Protein AF-A0AAJ2LYP4-F1 (afdb_monomer_lite)

pLDDT: mean 79.11, std 10.62, range [45.84, 90.62]

Sequence (133 aa):
MDIKEGLTYGGTRWKATRRVVEIKRHRGQEPVVHYIDQRTLRTGNAPLGRFAASANKIATAFIEVKAAAIHLTASEKDWLVQLATAPARTLRRTDSPDLRAMNGLARKGMATSCEATSWTITDLGLQRCTSIY

Secondary structure (DSSP, 8-state):
----TT-EEEESSSSS-EEEEEEE--TTS--EEEEEETTT--EEEEEHHHHHHHEEEE-SHHHHHHHHHS---HHHHHHHHHHHHSGGGEEEGGG---HHHHHHHHHTTSEEEETTTEEEE-HHHHHHHHHH-

Structure (mmCIF, N/CA/C/O backbone):
data_AF-A0AAJ2LYP4-F1
#
_entry.id   AF-A0AAJ2LYP4-F1
#
loop_
_atom_site.group_PDB
_atom_site.id
_atom_site.type_symbol
_atom_site.label_atom_id
_atom_site.label_alt_id
_atom_site.label_comp_id
_atom_site.label_asym_id
_atom_site.label_entity_id
_atom_site.label_seq_id
_atom_site.pdbx_PDB_ins_code
_atom_site.Cartn_x
_atom_site.Cartn_y
_atom_site.Cartn_z
_atom_site.occupancy
_atom_site.B_iso_or_equiv
_atom_site.auth_seq_id
_atom_site.auth_comp_id
_atom_site.auth_asym_id
_atom_site.auth_atom_id
_atom_site.pdbx_PDB_model_num
ATOM 1 N N . MET A 1 1 ? -14.107 -12.464 13.739 1.00 61.16 1 MET A N 1
ATOM 2 C CA . MET A 1 1 ? -13.428 -11.475 12.877 1.00 61.16 1 MET A CA 1
ATOM 3 C C . MET A 1 1 ? -12.008 -11.309 13.386 1.00 61.16 1 MET A C 1
ATOM 5 O O . MET A 1 1 ? -11.848 -10.923 14.537 1.00 61.16 1 MET A O 1
ATOM 9 N N . ASP A 1 2 ? -11.004 -11.633 12.570 1.00 75.44 2 ASP A N 1
ATOM 10 C CA . ASP A 1 2 ? -9.599 -11.579 12.994 1.00 75.44 2 ASP A CA 1
ATOM 11 C C . ASP A 1 2 ? -9.014 -10.180 12.806 1.00 75.44 2 ASP A C 1
ATOM 13 O O . ASP A 1 2 ? -8.881 -9.689 11.681 1.00 75.44 2 ASP A O 1
ATOM 17 N N . ILE A 1 3 ? -8.648 -9.543 13.919 1.00 80.00 3 ILE A N 1
ATOM 18 C CA . ILE A 1 3 ? -7.964 -8.250 13.927 1.00 80.00 3 ILE A CA 1
ATOM 19 C C . ILE A 1 3 ? -6.458 -8.490 13.814 1.00 80.00 3 ILE A C 1
ATOM 21 O O . ILE A 1 3 ? -5.862 -9.158 14.657 1.00 80.00 3 ILE A O 1
ATOM 25 N N . LYS A 1 4 ? -5.847 -7.933 12.769 1.00 82.94 4 LYS A N 1
ATOM 26 C CA . LYS A 1 4 ? -4.399 -7.972 12.514 1.00 82.94 4 LYS A CA 1
ATOM 27 C C . LYS A 1 4 ? -3.768 -6.587 12.606 1.00 82.94 4 LYS A C 1
ATOM 29 O O . LYS A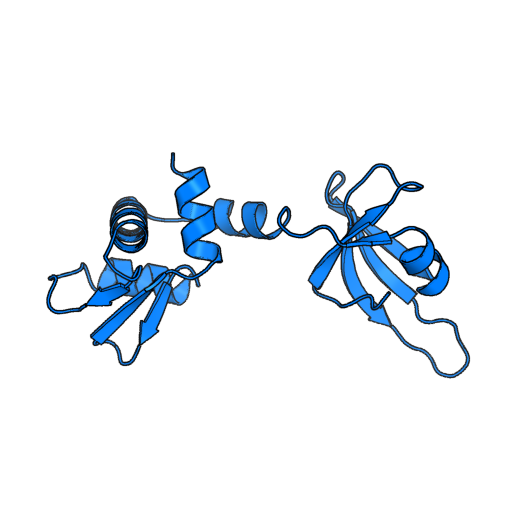 1 4 ? -4.399 -5.590 12.242 1.00 82.94 4 LYS A O 1
ATOM 34 N N . GLU A 1 5 ? -2.512 -6.564 13.032 1.00 81.62 5 GLU A N 1
ATOM 35 C CA . GLU A 1 5 ? -1.651 -5.383 13.017 1.00 81.62 5 GLU A CA 1
ATOM 36 C C . GLU A 1 5 ? -1.458 -4.841 11.598 1.00 81.62 5 GLU A C 1
ATOM 38 O O . GLU A 1 5 ? -1.554 -5.563 10.605 1.00 81.62 5 GLU A O 1
ATOM 43 N N . GLY A 1 6 ? -1.249 -3.532 11.488 1.00 76.00 6 GLY A N 1
ATOM 44 C CA . GLY A 1 6 ? -1.069 -2.832 10.218 1.00 76.00 6 GLY A CA 1
ATOM 45 C C . GLY A 1 6 ? -2.354 -2.598 9.420 1.00 76.00 6 GLY A C 1
ATOM 46 O O . GLY A 1 6 ? -2.362 -1.720 8.555 1.00 76.00 6 GLY A O 1
ATOM 47 N N . LEU A 1 7 ? -3.442 -3.311 9.722 1.00 79.19 7 LEU A N 1
ATOM 48 C CA . LEU A 1 7 ? -4.727 -3.127 9.055 1.00 79.19 7 LEU A CA 1
ATOM 49 C C . LEU A 1 7 ? -5.513 -1.944 9.626 1.00 79.19 7 LEU A C 1
ATOM 51 O O . LEU A 1 7 ? -5.395 -1.573 10.798 1.00 79.19 7 LEU A O 1
ATOM 55 N N . THR A 1 8 ? -6.333 -1.357 8.757 1.00 81.56 8 THR A N 1
ATOM 56 C CA . THR A 1 8 ? -7.244 -0.272 9.110 1.00 81.56 8 THR A CA 1
ATOM 57 C C . THR A 1 8 ? -8.645 -0.824 9.337 1.00 81.56 8 THR A C 1
ATOM 59 O O . THR A 1 8 ? -9.145 -1.648 8.571 1.00 81.56 8 THR A O 1
ATOM 62 N N . TYR A 1 9 ? -9.283 -0.353 10.398 1.00 82.94 9 TYR A N 1
ATOM 63 C CA . TYR A 1 9 ? -10.651 -0.694 10.750 1.00 82.94 9 TYR A CA 1
ATOM 64 C C . TYR A 1 9 ?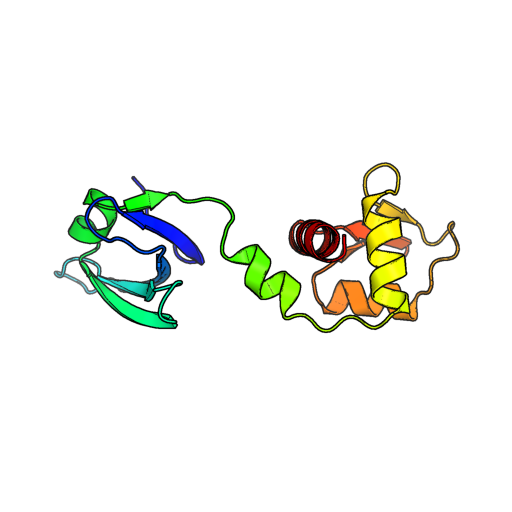 -11.431 0.591 10.991 1.00 82.94 9 TYR A C 1
ATOM 66 O O . TYR A 1 9 ? -10.919 1.531 11.598 1.00 82.94 9 TYR A O 1
ATOM 74 N N . GLY A 1 10 ? -12.666 0.643 10.513 1.00 80.31 10 GLY A N 1
ATOM 75 C CA . GLY A 1 10 ? -13.635 1.658 10.929 1.00 80.31 10 GLY A CA 1
ATOM 76 C C . GLY A 1 10 ? -14.615 1.044 11.905 1.00 80.31 10 GLY A C 1
ATOM 77 O O . GLY A 1 10 ? -14.714 -0.177 11.971 1.00 80.31 10 GLY A O 1
ATOM 78 N N . GLY A 1 11 ? -15.352 1.855 12.657 1.00 73.12 11 GLY A N 1
ATOM 79 C CA . GLY A 1 11 ? -16.410 1.310 13.495 1.00 73.12 11 GLY A CA 1
ATOM 80 C C . GLY A 1 11 ? -17.694 2.104 13.457 1.00 73.12 11 GLY A C 1
ATOM 81 O O . GLY A 1 11 ? -17.689 3.320 13.330 1.00 73.12 11 GLY A O 1
ATOM 82 N N . THR A 1 12 ? -18.817 1.417 13.624 1.00 64.38 12 THR A N 1
ATOM 83 C CA . THR A 1 12 ? -20.138 2.055 13.749 1.00 64.38 12 THR A CA 1
ATOM 84 C C . THR A 1 12 ? -20.229 2.913 15.007 1.00 64.38 12 THR A C 1
ATOM 86 O O . THR A 1 12 ? -20.783 4.008 14.981 1.00 64.38 12 THR A O 1
ATOM 89 N N . ARG A 1 13 ? -19.618 2.459 16.109 1.00 65.50 13 ARG A N 1
ATOM 90 C CA . ARG A 1 13 ? -19.553 3.215 17.372 1.00 65.50 13 ARG A CA 1
ATOM 91 C C . ARG A 1 13 ? -18.531 4.355 17.343 1.00 65.50 13 ARG A C 1
ATOM 93 O O . ARG A 1 13 ? -18.607 5.280 18.147 1.00 65.50 13 ARG A O 1
ATOM 100 N N . TRP A 1 14 ? -17.562 4.291 16.438 1.00 60.38 14 TRP A N 1
ATOM 101 C CA . TRP A 1 14 ? -16.400 5.166 16.437 1.00 60.38 14 TRP A CA 1
ATOM 102 C C . TRP A 1 14 ? -16.305 5.853 15.083 1.00 60.38 14 TRP A C 1
ATOM 104 O O . TRP A 1 14 ? -15.877 5.244 14.113 1.00 60.38 14 TRP A O 1
ATOM 114 N N . LYS A 1 15 ? -16.691 7.131 15.022 1.00 59.78 15 LYS A N 1
ATOM 115 C CA . LYS A 1 15 ? -16.822 7.938 13.791 1.00 59.78 15 LYS A CA 1
ATOM 116 C C . LYS A 1 15 ? -15.514 8.155 12.985 1.00 59.78 15 LYS A C 1
ATOM 118 O O . LYS A 1 15 ? -15.464 9.064 12.160 1.00 59.78 15 LYS A O 1
ATOM 123 N N . ALA A 1 16 ? -14.448 7.398 13.242 1.00 66.06 16 ALA A N 1
ATOM 124 C CA . ALA A 1 16 ? -13.129 7.553 12.638 1.00 66.06 16 ALA A CA 1
ATOM 125 C C . ALA A 1 16 ? -12.493 6.197 12.292 1.00 66.06 16 ALA A C 1
ATOM 127 O O . ALA A 1 16 ? -12.694 5.192 12.980 1.00 66.06 16 ALA A O 1
ATOM 128 N N . THR A 1 17 ? -11.695 6.190 11.226 1.00 81.19 17 THR A N 1
ATOM 129 C CA . THR A 1 17 ? -10.827 5.079 10.829 1.00 81.19 17 THR A CA 1
ATOM 130 C C . THR A 1 17 ? -9.646 4.949 11.785 1.00 81.19 17 THR A C 1
ATOM 132 O O . THR A 1 17 ? -9.080 5.941 12.243 1.00 81.19 17 THR A O 1
ATOM 135 N N . ARG A 1 18 ? -9.251 3.713 12.092 1.00 83.25 18 ARG A N 1
ATOM 136 C CA . ARG A 1 18 ? -8.186 3.386 13.045 1.00 83.25 18 ARG A CA 1
ATOM 137 C C . ARG A 1 18 ? -7.242 2.364 12.455 1.00 83.25 18 ARG A C 1
ATOM 139 O O . ARG A 1 18 ? -7.671 1.282 12.059 1.00 83.25 18 ARG A O 1
ATOM 146 N N . ARG A 1 19 ? -5.951 2.678 12.445 1.00 84.62 19 ARG A N 1
ATOM 147 C CA . ARG A 1 19 ? -4.913 1.702 12.112 1.00 84.62 19 ARG A CA 1
ATOM 148 C C . ARG A 1 19 ? -4.482 0.982 13.372 1.00 84.62 19 ARG A C 1
ATOM 150 O O . ARG A 1 19 ? -4.022 1.639 14.301 1.00 84.62 19 ARG A O 1
ATOM 157 N N . VAL A 1 20 ? -4.568 -0.343 13.374 1.00 84.31 20 VAL A N 1
ATOM 158 C CA . VAL A 1 20 ? -3.967 -1.147 14.441 1.00 84.31 20 VAL A CA 1
ATOM 159 C C . VAL A 1 20 ? -2.455 -1.104 14.280 1.00 84.31 20 VAL A C 1
ATOM 161 O O . VAL A 1 20 ? -1.929 -1.416 13.211 1.00 84.31 20 VAL A O 1
ATOM 164 N N . VAL A 1 21 ? -1.771 -0.672 15.330 1.00 85.62 21 VAL A N 1
ATOM 165 C CA . VAL A 1 21 ? -0.309 -0.599 15.381 1.00 85.62 21 VAL A CA 1
ATOM 166 C C . VAL A 1 21 ? 0.246 -1.866 16.006 1.00 85.62 21 VAL A C 1
ATOM 168 O O . VAL A 1 21 ? 1.151 -2.460 15.439 1.00 85.62 21 VAL A O 1
ATOM 171 N N . GLU A 1 22 ? -0.329 -2.284 17.131 1.00 87.75 22 GLU A N 1
ATOM 172 C CA . GLU A 1 22 ? 0.178 -3.391 17.938 1.00 87.75 22 GLU A CA 1
ATOM 173 C C . GLU A 1 22 ? -0.975 -4.045 18.709 1.00 87.75 22 GLU A C 1
ATOM 175 O O . GLU A 1 22 ? -1.910 -3.360 19.139 1.00 87.75 22 GLU A O 1
ATOM 180 N N . ILE A 1 23 ? -0.916 -5.362 18.904 1.00 88.19 23 ILE A N 1
ATOM 181 C CA . ILE A 1 23 ? -1.839 -6.103 19.767 1.00 88.19 23 ILE A CA 1
ATOM 182 C C . ILE A 1 23 ? -1.039 -6.742 20.902 1.00 88.19 23 ILE A C 1
ATOM 184 O O . ILE A 1 23 ? -0.418 -7.791 20.735 1.00 88.19 23 ILE A O 1
ATOM 188 N N . LYS A 1 24 ? -1.104 -6.148 22.096 1.00 89.31 24 LYS A N 1
ATOM 189 C CA . LYS A 1 24 ? -0.429 -6.690 23.279 1.00 89.31 24 LYS A CA 1
ATOM 190 C C . LYS A 1 24 ? -1.270 -7.768 23.937 1.00 89.31 24 LYS A C 1
ATOM 192 O O . LYS A 1 24 ? -2.459 -7.584 24.196 1.00 89.31 24 LYS A O 1
ATOM 197 N N . ARG A 1 25 ? -0.636 -8.902 24.232 1.00 86.69 25 ARG A N 1
ATOM 198 C CA . ARG A 1 25 ? -1.239 -10.033 24.944 1.00 86.69 25 ARG A CA 1
ATOM 199 C C . ARG A 1 25 ? -0.469 -10.268 26.234 1.00 86.69 25 ARG A C 1
ATOM 201 O O . ARG A 1 25 ? 0.694 -10.655 26.192 1.00 86.69 25 ARG A O 1
ATOM 208 N N . HIS A 1 26 ? -1.128 -10.063 27.369 1.00 81.25 26 HIS A N 1
ATOM 209 C CA . HIS A 1 26 ? -0.581 -10.402 28.680 1.00 81.25 26 HIS A CA 1
ATOM 210 C C . HIS A 1 26 ? -1.257 -11.667 29.210 1.00 81.25 26 HIS A C 1
ATOM 212 O O . HIS A 1 26 ? -2.449 -11.893 28.998 1.00 81.25 26 HIS A O 1
ATOM 218 N N . ARG A 1 27 ? -0.482 -12.531 29.872 1.00 77.81 27 ARG A N 1
ATOM 219 C CA . ARG A 1 27 ? -0.966 -13.820 30.380 1.00 77.81 27 ARG A CA 1
ATOM 220 C C . ARG A 1 27 ? -2.048 -13.568 31.440 1.00 77.81 27 ARG A C 1
ATOM 222 O O . ARG A 1 27 ? -1.780 -12.905 32.433 1.00 77.81 27 ARG A O 1
ATOM 229 N N . GLY A 1 28 ? -3.259 -14.076 31.208 1.00 81.81 28 GLY A N 1
ATOM 230 C CA . GLY A 1 28 ? -4.402 -13.889 32.112 1.00 81.81 28 GLY A CA 1
ATOM 231 C C . GLY A 1 28 ? -5.176 -12.571 31.949 1.00 81.81 28 GLY A C 1
ATOM 232 O O . GLY A 1 28 ? -6.060 -12.308 32.756 1.00 81.81 28 GLY A O 1
ATOM 233 N N . GLN A 1 29 ? -4.885 -11.753 30.929 1.00 83.75 29 GLN A N 1
ATOM 234 C CA . GLN A 1 29 ? -5.633 -10.523 30.628 1.00 83.75 29 GLN A CA 1
ATOM 235 C C . GLN A 1 29 ? -6.202 -10.533 29.205 1.00 83.75 29 GLN A C 1
ATOM 237 O O . GLN A 1 29 ? -5.681 -11.205 28.312 1.00 83.75 29 GLN A O 1
ATOM 242 N N . GLU A 1 30 ? -7.272 -9.762 28.986 1.00 82.62 30 GLU A N 1
ATOM 243 C CA . GLU A 1 30 ? -7.801 -9.538 27.640 1.00 82.62 30 GLU A CA 1
ATOM 244 C C . GLU A 1 30 ? -6.739 -8.822 26.783 1.00 82.62 30 GLU A C 1
ATOM 246 O O . GLU A 1 30 ? -6.143 -7.843 27.245 1.00 82.62 30 GLU A O 1
ATOM 251 N N . PRO A 1 31 ? -6.482 -9.273 25.541 1.00 89.25 31 PRO A N 1
ATOM 252 C CA . PRO A 1 31 ? -5.563 -8.585 24.646 1.00 89.25 31 PRO A CA 1
ATOM 253 C C . PRO A 1 31 ? -5.971 -7.128 24.429 1.00 89.25 31 PRO A C 1
ATOM 255 O O . PRO A 1 31 ? -7.156 -6.821 24.295 1.00 89.25 31 PRO A O 1
ATOM 258 N N . VAL A 1 32 ? -4.992 -6.234 24.324 1.00 90.50 32 VAL A N 1
ATOM 259 C CA . VAL A 1 32 ? -5.218 -4.805 24.096 1.00 90.50 32 VAL A CA 1
ATOM 260 C C . VAL A 1 32 ? -4.719 -4.426 22.711 1.00 90.50 32 VAL A C 1
ATOM 262 O O . VAL A 1 32 ? -3.591 -4.725 22.329 1.00 90.50 32 VAL A O 1
ATOM 265 N N . VAL A 1 33 ? -5.577 -3.748 21.957 1.00 90.06 33 VAL A N 1
ATOM 266 C CA . VAL A 1 33 ? -5.282 -3.174 20.648 1.00 90.06 33 VAL A CA 1
ATOM 267 C C . VAL A 1 33 ? -4.799 -1.745 20.844 1.00 90.06 33 VAL A C 1
ATOM 269 O O . VAL A 1 33 ? -5.555 -0.890 21.309 1.00 90.06 33 VAL A O 1
ATOM 272 N N . HIS A 1 34 ? -3.564 -1.480 20.439 1.00 90.19 34 HIS A N 1
ATOM 273 C CA . HIS A 1 34 ? -3.030 -0.137 20.260 1.00 90.19 34 HIS A CA 1
ATOM 274 C C . HIS A 1 34 ? -3.319 0.324 18.837 1.00 90.19 34 HIS A C 1
ATOM 276 O O . HIS A 1 34 ? -2.988 -0.362 17.865 1.00 90.19 34 HIS A O 1
ATOM 282 N N . TYR A 1 35 ? -3.938 1.489 18.696 1.00 87.94 35 TYR A N 1
ATOM 283 C CA . TYR A 1 35 ? -4.302 2.031 17.397 1.00 87.94 35 TYR A CA 1
ATOM 284 C C . TYR A 1 35 ? -3.968 3.514 17.279 1.00 87.94 35 TYR A C 1
ATOM 286 O O . TYR A 1 35 ? -3.859 4.235 18.269 1.00 87.94 35 TYR A O 1
ATOM 294 N N . ILE A 1 36 ? -3.846 3.970 16.036 1.00 86.19 36 ILE A N 1
ATOM 295 C CA . ILE A 1 36 ? -3.795 5.388 15.681 1.00 86.19 36 ILE A CA 1
ATOM 296 C C . ILE A 1 36 ? -5.103 5.740 14.985 1.00 86.19 36 ILE A C 1
ATOM 298 O O . ILE A 1 36 ? -5.485 5.102 13.999 1.00 86.19 36 ILE A O 1
ATOM 302 N N . ASP A 1 37 ? -5.792 6.744 15.514 1.00 84.50 37 ASP A N 1
ATOM 303 C CA . ASP A 1 37 ? -6.932 7.380 14.874 1.00 84.50 37 ASP A CA 1
ATOM 304 C C . ASP A 1 37 ? -6.441 8.180 13.669 1.00 84.50 37 ASP A C 1
ATOM 306 O O . ASP A 1 37 ? -5.614 9.081 13.778 1.00 84.50 37 ASP A O 1
ATOM 310 N N . GLN A 1 38 ? -6.936 7.819 12.497 1.00 75.06 38 GLN A N 1
ATOM 311 C CA . GLN A 1 38 ? -6.454 8.336 11.224 1.00 75.06 38 GLN A CA 1
ATOM 312 C C . GLN A 1 38 ? -6.902 9.769 10.957 1.00 75.06 38 GLN A C 1
ATOM 314 O O . GLN A 1 38 ? -6.238 10.490 10.221 1.00 75.06 38 GLN A O 1
ATOM 319 N N . ARG A 1 39 ? -8.013 10.188 11.569 1.00 74.12 39 ARG A N 1
ATOM 320 C CA . ARG A 1 39 ? -8.578 11.526 11.397 1.00 74.12 39 ARG A CA 1
ATOM 321 C C . ARG A 1 39 ? -7.883 12.545 12.288 1.00 74.12 39 ARG A C 1
ATOM 323 O O . ARG A 1 39 ? -7.715 13.693 11.898 1.00 74.12 39 ARG A O 1
ATOM 330 N N . THR A 1 40 ? -7.532 12.135 13.501 1.00 77.94 40 THR A N 1
ATOM 331 C CA . THR A 1 40 ? -6.971 13.029 14.526 1.00 77.94 40 THR A CA 1
ATOM 332 C C . THR A 1 40 ? -5.484 12.808 14.776 1.00 77.94 40 THR A C 1
ATOM 334 O O . THR A 1 40 ? -4.885 13.569 15.530 1.00 77.94 40 THR A O 1
ATOM 337 N N . LEU A 1 41 ? -4.896 11.765 14.178 1.00 78.19 41 LEU A N 1
ATOM 338 C CA . LEU A 1 41 ? -3.528 11.288 14.417 1.00 78.19 41 LEU A CA 1
ATOM 339 C C . LEU A 1 41 ? -3.233 10.960 15.891 1.00 78.19 41 LEU A C 1
ATOM 341 O O . LEU A 1 41 ? -2.077 10.824 16.287 1.00 78.19 41 LEU A O 1
ATOM 345 N N . ARG A 1 42 ? 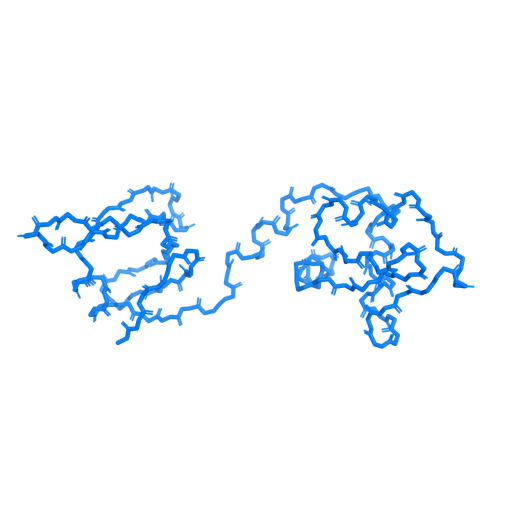-4.274 10.804 16.718 1.00 81.06 42 ARG A N 1
ATOM 346 C CA . ARG A 1 42 ? -4.139 10.462 18.135 1.00 81.06 42 ARG A CA 1
ATOM 347 C C . ARG A 1 42 ? -4.003 8.959 18.310 1.00 81.06 42 ARG A C 1
ATOM 349 O O . ARG A 1 42 ? -4.680 8.179 17.642 1.00 81.06 42 ARG A O 1
ATOM 356 N N . THR A 1 43 ? -3.164 8.549 19.247 1.00 85.44 43 THR A N 1
ATOM 357 C CA . THR A 1 43 ? -3.075 7.154 19.675 1.00 85.44 43 THR A CA 1
ATOM 358 C C . THR A 1 43 ? -4.174 6.830 20.683 1.00 85.44 43 THR A C 1
ATOM 360 O O . THR A 1 43 ? -4.648 7.692 21.425 1.00 85.44 43 THR A O 1
ATOM 363 N N . GLY A 1 44 ? -4.604 5.574 20.703 1.00 87.81 44 GLY A N 1
ATOM 364 C CA . GLY A 1 44 ? -5.575 5.072 21.663 1.00 87.81 44 GLY A CA 1
ATOM 365 C C . GLY A 1 44 ? -5.429 3.573 21.874 1.00 87.81 44 GLY A C 1
ATOM 366 O O . GLY A 1 44 ? -4.866 2.865 21.038 1.00 87.81 44 GLY A O 1
ATOM 367 N N . ASN A 1 45 ? -5.958 3.098 23.000 1.00 90.12 45 ASN A N 1
ATOM 368 C CA . ASN A 1 45 ? -5.904 1.696 23.395 1.00 90.12 45 ASN A CA 1
ATOM 369 C C . ASN A 1 45 ? -7.331 1.194 23.626 1.00 90.12 45 ASN A C 1
ATOM 371 O O . ASN A 1 45 ? -8.145 1.898 24.226 1.00 90.12 45 ASN A O 1
ATOM 375 N N . ALA A 1 46 ? -7.642 -0.017 23.174 1.00 87.50 46 ALA A N 1
ATOM 376 C CA . ALA A 1 46 ? -8.935 -0.645 23.427 1.00 87.50 46 ALA A CA 1
ATOM 377 C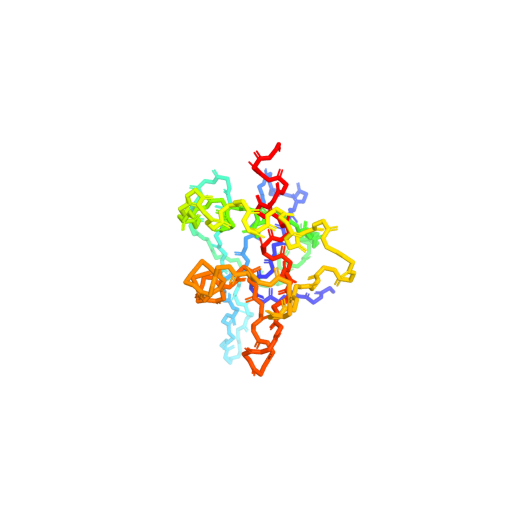 C . ALA A 1 46 ? -8.783 -2.152 23.667 1.00 87.50 46 ALA A C 1
ATOM 379 O O . ALA A 1 46 ? -7.949 -2.779 23.016 1.00 87.50 46 ALA A O 1
ATOM 380 N N . PRO A 1 47 ? -9.609 -2.762 24.536 1.00 90.62 47 PRO A N 1
ATOM 381 C CA . PRO A 1 47 ? -9.682 -4.216 24.630 1.00 90.62 47 PRO A CA 1
ATOM 382 C C . PRO A 1 47 ? -10.058 -4.830 23.276 1.00 90.62 47 PRO A C 1
ATOM 384 O O . PRO A 1 47 ? -10.933 -4.306 22.574 1.00 90.62 47 PRO A O 1
ATOM 387 N N . LEU A 1 48 ? -9.396 -5.925 22.901 1.00 86.50 48 LEU A N 1
ATOM 388 C CA . LEU A 1 48 ? -9.530 -6.569 21.595 1.00 86.50 48 LEU A CA 1
ATOM 389 C C . LEU A 1 48 ? -10.968 -7.000 21.311 1.00 86.50 48 LEU A C 1
ATOM 391 O O . LEU A 1 48 ? -11.426 -6.807 20.188 1.00 86.50 48 LEU A O 1
ATOM 395 N N . GLY A 1 49 ? -11.702 -7.509 22.303 1.00 86.12 49 GLY A N 1
ATOM 396 C CA . GLY A 1 49 ? -13.098 -7.903 22.140 1.00 86.12 49 GLY A CA 1
ATOM 397 C C . GLY A 1 49 ? -13.994 -6.714 21.798 1.00 86.12 49 GLY A C 1
ATOM 398 O O . GLY A 1 49 ? -14.759 -6.763 20.836 1.00 86.12 49 GLY A O 1
ATOM 399 N N . ARG A 1 50 ? -13.845 -5.590 22.515 1.00 85.25 50 ARG A N 1
ATOM 400 C CA . ARG A 1 50 ? -14.586 -4.347 22.214 1.00 85.25 50 ARG A CA 1
ATOM 401 C C . ARG A 1 50 ? -14.194 -3.741 20.871 1.00 85.25 50 ARG A C 1
ATOM 403 O O . ARG A 1 50 ? -15.051 -3.191 20.172 1.00 85.25 50 ARG A O 1
ATOM 410 N N . PHE A 1 51 ? -12.913 -3.813 20.518 1.00 85.38 51 PHE A N 1
ATOM 411 C CA . PHE A 1 51 ? -12.430 -3.348 19.225 1.00 85.38 51 PHE A CA 1
ATOM 412 C C . PHE A 1 51 ? -13.044 -4.191 18.106 1.00 85.38 51 PHE A C 1
ATOM 414 O O . PHE A 1 51 ? -13.711 -3.637 17.242 1.00 85.38 51 PHE A O 1
ATOM 421 N N . ALA A 1 52 ? -12.923 -5.518 18.178 1.00 82.44 52 ALA A N 1
ATOM 422 C CA . ALA A 1 52 ? -13.449 -6.446 17.183 1.00 82.44 52 ALA A CA 1
ATOM 423 C C . ALA A 1 52 ? -14.973 -6.354 17.025 1.00 82.44 52 ALA A C 1
ATOM 425 O O . ALA A 1 52 ? -15.458 -6.332 15.901 1.00 82.44 52 ALA A O 1
ATOM 426 N N . ALA A 1 53 ? -15.723 -6.226 18.125 1.00 83.38 53 ALA A N 1
ATOM 427 C CA . ALA A 1 53 ? -17.185 -6.124 18.091 1.00 83.38 53 ALA A CA 1
ATOM 428 C C . ALA A 1 53 ? -17.700 -4.863 17.378 1.00 83.38 53 ALA A C 1
ATOM 430 O O . ALA A 1 53 ? -18.831 -4.839 16.904 1.00 83.38 53 ALA A O 1
ATOM 431 N N . SER A 1 54 ? -16.890 -3.802 17.327 1.00 79.00 54 SER A N 1
ATOM 432 C CA . SER A 1 54 ? -17.257 -2.548 16.664 1.00 79.00 54 SER A CA 1
ATOM 433 C C . SER A 1 54 ? -16.491 -2.293 15.371 1.00 79.00 54 SER A C 1
ATOM 435 O O . SER A 1 54 ? -16.802 -1.317 14.698 1.00 79.00 54 SER A O 1
ATOM 437 N N . ALA A 1 55 ? -15.507 -3.126 15.030 1.00 79.75 55 ALA A N 1
ATOM 438 C CA . ALA A 1 55 ? -14.632 -2.940 13.887 1.00 79.75 55 ALA A CA 1
ATOM 439 C C . ALA A 1 55 ? -15.218 -3.592 12.633 1.00 79.75 55 ALA A C 1
ATOM 441 O O . ALA A 1 55 ? -15.512 -4.777 12.621 1.00 79.75 55 ALA A O 1
ATOM 442 N N . ASN A 1 56 ? -15.268 -2.836 11.544 1.00 80.50 56 ASN A N 1
ATOM 443 C CA . ASN A 1 56 ? -15.407 -3.327 10.183 1.00 80.50 56 ASN A CA 1
ATOM 444 C C . ASN A 1 56 ? -14.063 -3.125 9.478 1.00 80.50 56 ASN A C 1
ATOM 446 O O . ASN A 1 56 ? -13.462 -2.050 9.562 1.00 80.50 56 ASN A O 1
ATOM 450 N N . LYS A 1 57 ? -13.554 -4.167 8.812 1.00 76.88 57 LYS A N 1
ATOM 451 C CA . LYS A 1 57 ? -12.272 -4.106 8.101 1.00 76.88 57 LYS A CA 1
ATOM 452 C C . LYS A 1 57 ? -12.423 -3.130 6.941 1.00 76.88 57 LYS A C 1
ATOM 454 O O . LYS A 1 57 ? -13.222 -3.369 6.042 1.00 76.88 57 LYS A O 1
ATOM 459 N N . ILE A 1 58 ? -11.642 -2.055 6.963 1.00 68.12 58 ILE A N 1
ATOM 460 C CA . ILE A 1 58 ? -11.590 -1.084 5.874 1.00 68.12 58 ILE A CA 1
ATOM 461 C C . ILE A 1 58 ? -10.303 -1.361 5.116 1.00 68.12 58 ILE A C 1
ATOM 463 O O . ILE A 1 58 ? -9.197 -1.128 5.608 1.00 68.12 58 ILE A O 1
ATOM 467 N N . ALA A 1 59 ? -10.448 -1.905 3.914 1.00 56.31 59 ALA A N 1
ATOM 468 C CA . ALA A 1 59 ? -9.356 -1.864 2.966 1.00 56.31 59 ALA A CA 1
ATOM 469 C C . ALA A 1 59 ? -9.103 -0.388 2.589 1.00 56.31 59 ALA A C 1
ATOM 471 O O . ALA A 1 59 ? -10.026 0.420 2.542 1.00 56.31 59 ALA A O 1
ATOM 472 N N . THR A 1 60 ? -7.858 -0.051 2.264 1.00 49.97 60 THR A N 1
ATOM 473 C CA . THR A 1 60 ? -7.538 0.983 1.258 1.00 49.97 60 THR A CA 1
ATOM 474 C C . THR A 1 60 ? -7.126 2.402 1.701 1.00 49.97 60 THR A C 1
ATOM 476 O O . THR A 1 60 ? -6.291 2.970 1.017 1.00 49.97 60 THR A O 1
ATOM 479 N N . ALA A 1 61 ? -7.527 2.986 2.837 1.00 49.16 61 ALA A N 1
ATOM 480 C CA . ALA A 1 61 ? -7.275 4.439 3.026 1.00 49.16 61 ALA A CA 1
ATOM 481 C C . ALA A 1 61 ? -5.857 4.864 3.500 1.00 49.16 61 ALA A C 1
ATOM 483 O O . ALA A 1 61 ? -5.447 6.004 3.308 1.00 49.16 61 ALA A O 1
ATOM 484 N N . PHE A 1 62 ? -5.080 3.993 4.156 1.00 48.22 62 PHE A N 1
ATOM 485 C CA . PHE A 1 62 ? -3.825 4.421 4.816 1.00 48.22 62 PHE A CA 1
ATOM 486 C C . PHE A 1 62 ? -2.543 4.205 4.020 1.00 48.22 62 PHE A C 1
ATOM 488 O O . PHE A 1 62 ? -1.475 4.689 4.405 1.00 48.22 62 PHE A O 1
ATOM 495 N N . ILE A 1 63 ? -2.644 3.452 2.933 1.00 48.25 63 ILE A N 1
ATOM 496 C CA . ILE A 1 63 ? -1.531 3.261 2.010 1.00 48.25 63 ILE A CA 1
ATOM 497 C C . ILE A 1 63 ? -1.383 4.531 1.147 1.00 48.25 63 ILE A C 1
ATOM 499 O O . ILE A 1 63 ? -0.258 4.989 0.955 1.00 48.25 63 ILE A O 1
ATOM 503 N N . GLU A 1 64 ? -2.492 5.205 0.816 1.00 45.84 64 GLU A N 1
ATOM 50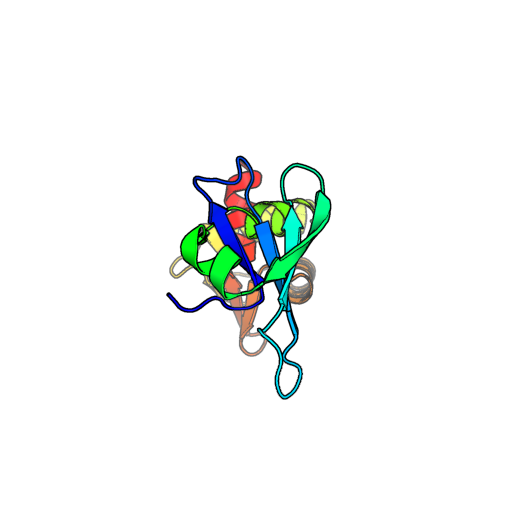4 C CA . GLU A 1 64 ? -2.509 6.471 0.066 1.00 45.84 64 GLU A CA 1
ATOM 505 C C . GLU A 1 64 ? -1.700 7.590 0.741 1.00 45.84 64 GLU A C 1
ATOM 507 O O . GLU A 1 64 ? -0.869 8.228 0.097 1.00 45.84 64 GLU A O 1
ATOM 512 N N . VAL A 1 65 ? -1.853 7.792 2.057 1.00 49.50 65 VAL A N 1
ATOM 513 C CA . VAL A 1 65 ? -1.121 8.849 2.789 1.00 49.50 65 VAL A CA 1
ATOM 514 C C . VAL A 1 65 ? 0.389 8.585 2.804 1.00 49.50 65 VAL A C 1
ATOM 516 O O . VAL A 1 65 ? 1.188 9.514 2.680 1.00 49.50 65 VAL A O 1
ATOM 519 N N . LYS A 1 66 ? 0.806 7.314 2.912 1.00 58.25 66 LYS A N 1
ATOM 520 C CA . LYS A 1 66 ? 2.229 6.946 2.838 1.00 58.25 66 LYS A CA 1
ATOM 521 C C . LYS A 1 66 ? 2.784 7.109 1.427 1.00 58.25 66 LYS A C 1
ATOM 523 O O . LYS A 1 66 ? 3.897 7.603 1.288 1.00 58.25 66 LYS A O 1
ATOM 528 N N . ALA A 1 67 ? 2.020 6.732 0.403 1.00 59.50 67 ALA A N 1
ATOM 529 C CA . ALA A 1 67 ? 2.411 6.901 -0.992 1.00 59.50 67 ALA A CA 1
ATOM 530 C C . ALA A 1 67 ? 2.599 8.388 -1.339 1.00 59.50 67 ALA A C 1
ATOM 532 O O . ALA A 1 67 ? 3.603 8.768 -1.946 1.00 59.50 67 ALA A O 1
ATOM 533 N N . ALA A 1 68 ? 1.668 9.239 -0.894 1.00 62.81 68 ALA A N 1
ATOM 534 C CA . ALA A 1 68 ? 1.670 10.665 -1.192 1.00 62.81 68 ALA A CA 1
ATOM 535 C C . ALA A 1 68 ? 2.810 11.444 -0.511 1.00 62.81 68 ALA A C 1
ATOM 537 O O . ALA A 1 68 ? 3.334 12.405 -1.082 1.00 62.81 68 ALA A O 1
ATOM 538 N N . ALA A 1 69 ? 3.221 11.009 0.683 1.00 69.25 69 ALA A N 1
ATOM 539 C CA . ALA A 1 69 ? 4.316 11.609 1.443 1.00 69.25 69 ALA A CA 1
ATOM 540 C C . ALA A 1 69 ? 5.711 11.271 0.885 1.00 69.25 69 ALA A C 1
ATOM 542 O O . ALA A 1 69 ? 6.688 11.941 1.220 1.00 69.25 69 ALA A O 1
ATOM 543 N N . ILE A 1 70 ? 5.833 10.244 0.035 1.00 77.81 70 ILE A N 1
ATOM 544 C CA . ILE A 1 70 ? 7.123 9.866 -0.544 1.00 77.81 70 ILE A CA 1
ATOM 545 C C . ILE A 1 70 ? 7.516 10.887 -1.613 1.00 77.81 70 ILE A C 1
ATOM 547 O O . ILE A 1 70 ? 6.820 11.093 -2.618 1.00 77.81 70 ILE A O 1
ATOM 551 N N . HIS A 1 71 ? 8.659 11.530 -1.377 1.00 82.94 71 HIS A N 1
ATOM 552 C CA . HIS A 1 71 ? 9.235 12.497 -2.294 1.00 82.94 71 HIS A CA 1
ATOM 553 C C . HIS A 1 71 ? 9.738 11.794 -3.560 1.00 82.94 71 HIS A C 1
ATOM 555 O O . HIS A 1 71 ? 10.599 10.911 -3.500 1.00 82.94 71 HIS A O 1
ATOM 561 N N . LEU A 1 72 ? 9.210 12.214 -4.706 1.00 83.31 72 LEU A N 1
ATOM 562 C CA . LEU A 1 72 ? 9.621 11.762 -6.030 1.00 83.31 72 LEU A CA 1
ATOM 563 C C . LEU A 1 72 ? 10.115 12.967 -6.827 1.00 83.31 72 LEU A C 1
ATOM 565 O O . LEU A 1 72 ? 9.422 13.985 -6.909 1.00 83.31 72 LEU A O 1
ATOM 569 N N . THR A 1 73 ? 11.299 12.828 -7.410 1.00 86.88 73 THR A N 1
ATOM 570 C CA . THR A 1 73 ? 11.824 13.746 -8.427 1.00 86.88 73 THR A CA 1
ATOM 571 C C . THR A 1 73 ? 10.945 13.718 -9.682 1.00 86.88 73 THR A C 1
ATOM 573 O O . THR A 1 73 ? 10.163 12.788 -9.868 1.00 86.88 73 THR A O 1
ATOM 576 N N . ALA A 1 74 ? 11.067 14.724 -10.555 1.00 85.25 74 ALA A N 1
ATOM 577 C CA . ALA A 1 74 ? 10.302 14.774 -11.807 1.00 85.25 74 ALA A CA 1
ATOM 578 C C . ALA A 1 74 ? 10.517 13.509 -12.661 1.00 85.25 74 ALA A C 1
ATOM 580 O O . ALA A 1 74 ? 9.552 12.823 -12.975 1.00 85.25 74 ALA A O 1
ATOM 581 N N . SER A 1 75 ? 11.781 13.120 -12.880 1.00 85.81 75 SER A N 1
ATOM 582 C CA . SER A 1 75 ? 12.132 11.894 -13.616 1.00 85.81 75 SER A CA 1
ATOM 583 C C . SER A 1 75 ? 11.515 10.637 -12.983 1.00 85.81 75 SER A C 1
ATOM 585 O O . SER A 1 75 ? 10.930 9.811 -13.674 1.00 85.81 75 SER A O 1
ATOM 587 N N . GLU A 1 76 ? 11.552 10.496 -11.652 1.00 87.50 76 GLU A N 1
ATOM 588 C CA . GLU A 1 76 ? 10.922 9.349 -10.979 1.00 87.50 76 GLU A CA 1
ATOM 589 C C . GLU A 1 76 ? 9.398 9.324 -11.135 1.00 87.50 76 GLU A C 1
ATOM 591 O O . GLU A 1 76 ? 8.830 8.240 -11.218 1.00 87.50 76 GLU A O 1
ATOM 596 N N . LYS A 1 77 ? 8.723 10.481 -11.163 1.00 86.81 77 LYS A N 1
ATOM 597 C CA . LYS A 1 77 ? 7.274 10.534 -11.405 1.00 86.81 77 LYS A CA 1
ATOM 598 C C . LYS A 1 77 ? 6.942 10.085 -12.822 1.00 86.81 77 LYS A C 1
ATOM 600 O O . LYS A 1 77 ? 6.051 9.256 -12.983 1.00 86.81 77 LYS A O 1
ATOM 605 N N . ASP A 1 78 ? 7.680 10.582 -13.809 1.00 87.56 78 ASP A N 1
ATOM 606 C CA . ASP A 1 78 ? 7.471 10.240 -15.217 1.00 87.56 78 ASP A CA 1
ATOM 607 C C . ASP A 1 78 ? 7.691 8.743 -15.448 1.00 87.56 78 ASP A C 1
ATOM 609 O O . ASP A 1 78 ? 6.837 8.064 -16.020 1.00 87.56 78 ASP A O 1
ATOM 613 N N . TRP A 1 79 ? 8.780 8.195 -14.899 1.00 88.69 79 TRP A N 1
ATOM 614 C CA . TRP A 1 79 ? 9.053 6.761 -14.965 1.00 88.69 79 TRP A CA 1
ATOM 615 C C . TRP A 1 79 ? 8.019 5.930 -14.221 1.00 88.69 79 TRP A C 1
ATOM 617 O O . TRP A 1 79 ? 7.628 4.884 -14.722 1.00 88.69 79 TRP A O 1
ATOM 627 N N . LEU A 1 80 ? 7.534 6.384 -13.065 1.00 87.56 80 LEU A N 1
ATOM 628 C CA . LEU A 1 80 ? 6.494 5.675 -12.323 1.00 87.56 80 LEU A CA 1
ATOM 629 C C . LEU A 1 80 ? 5.179 5.606 -13.115 1.00 87.56 80 LEU A C 1
ATOM 631 O O . LEU A 1 80 ? 4.541 4.555 -13.139 1.00 87.56 80 LEU A O 1
ATOM 635 N N . VAL A 1 81 ? 4.804 6.689 -13.804 1.00 87.69 81 VAL A N 1
ATOM 636 C CA . VAL A 1 81 ? 3.640 6.717 -14.703 1.00 87.69 81 VAL A CA 1
ATOM 637 C C . VAL A 1 81 ? 3.844 5.769 -15.884 1.00 87.69 81 VAL A C 1
ATOM 639 O O . VAL A 1 81 ? 2.952 4.975 -16.170 1.00 87.69 81 VAL A O 1
ATOM 642 N N . GLN A 1 82 ? 5.018 5.782 -16.521 1.00 86.69 82 GLN A N 1
ATOM 643 C CA . GLN A 1 82 ? 5.337 4.844 -17.604 1.00 86.69 82 GLN A CA 1
ATOM 644 C C . GLN A 1 82 ? 5.303 3.381 -17.139 1.00 86.69 82 GLN A C 1
ATOM 646 O O . GLN A 1 82 ? 4.842 2.505 -17.863 1.00 86.69 82 GLN A O 1
ATOM 651 N N . LEU A 1 83 ? 5.727 3.106 -15.906 1.00 87.06 83 LEU A N 1
ATOM 652 C CA . LEU A 1 83 ? 5.669 1.777 -15.294 1.00 87.06 83 LEU A CA 1
ATOM 653 C C . LEU A 1 83 ? 4.227 1.320 -15.044 1.00 87.06 83 LEU A C 1
ATOM 655 O O . LEU A 1 83 ? 3.911 0.144 -15.210 1.00 87.06 83 LEU A O 1
ATOM 659 N N . ALA A 1 84 ? 3.345 2.248 -14.664 1.00 85.94 84 ALA A N 1
ATOM 660 C CA . ALA A 1 84 ? 1.927 1.974 -14.454 1.00 85.94 84 ALA A CA 1
ATOM 661 C C . ALA A 1 84 ? 1.172 1.707 -15.765 1.00 85.94 84 ALA A C 1
ATOM 663 O O . ALA A 1 84 ? 0.213 0.933 -15.762 1.00 85.94 84 ALA A O 1
ATOM 664 N N . THR A 1 85 ? 1.596 2.332 -16.868 1.00 85.25 85 THR A N 1
ATOM 665 C CA . THR A 1 85 ? 0.994 2.171 -18.201 1.00 85.25 85 THR A CA 1
ATOM 666 C C . THR A 1 85 ? 1.643 1.067 -19.039 1.00 85.25 85 THR A C 1
ATOM 668 O O . THR A 1 85 ? 1.067 0.652 -20.044 1.00 85.25 85 THR A O 1
ATOM 671 N N . ALA A 1 86 ? 2.806 0.558 -18.626 1.00 84.62 86 ALA A N 1
ATOM 672 C CA . ALA A 1 86 ? 3.506 -0.525 -19.302 1.00 84.62 86 ALA A CA 1
ATOM 673 C C . ALA A 1 86 ? 2.694 -1.838 -19.322 1.00 84.62 86 ALA A C 1
ATOM 675 O O . ALA A 1 86 ? 1.960 -2.149 -18.373 1.00 84.62 86 ALA A O 1
ATOM 676 N N . PRO A 1 87 ? 2.859 -2.672 -20.367 1.00 77.19 87 PRO A N 1
ATOM 677 C CA . PRO A 1 87 ? 2.270 -4.004 -20.401 1.00 77.19 87 PRO A CA 1
ATOM 678 C C . PRO A 1 87 ? 2.769 -4.837 -19.213 1.00 77.19 87 PRO A C 1
ATOM 680 O O . PRO A 1 87 ? 3.946 -4.816 -18.863 1.00 77.19 87 PRO A O 1
ATOM 683 N N . ALA A 1 88 ? 1.845 -5.544 -18.558 1.00 81.25 88 ALA A N 1
ATOM 684 C CA . ALA A 1 88 ? 2.081 -6.265 -17.301 1.00 81.25 88 ALA A CA 1
ATOM 685 C C . ALA A 1 88 ? 2.566 -5.398 -16.117 1.00 81.25 88 ALA A C 1
ATOM 687 O O . ALA A 1 88 ? 2.898 -5.944 -15.068 1.00 81.25 88 ALA A O 1
ATOM 688 N N . ARG A 1 89 ? 2.548 -4.061 -16.247 1.00 85.44 89 ARG A N 1
ATOM 689 C CA . ARG A 1 89 ? 3.067 -3.107 -15.252 1.00 85.44 89 ARG A CA 1
ATOM 690 C C . ARG A 1 89 ? 4.533 -3.358 -14.891 1.00 85.44 89 ARG A C 1
ATOM 692 O O . ARG A 1 89 ? 4.953 -3.179 -13.743 1.00 85.44 89 ARG A O 1
ATOM 699 N N . THR A 1 90 ? 5.292 -3.794 -15.890 1.00 84.50 90 THR A N 1
ATOM 700 C CA . THR A 1 90 ? 6.710 -4.111 -15.780 1.00 84.50 90 THR A CA 1
ATOM 701 C C . THR A 1 90 ? 7.457 -3.414 -16.908 1.00 84.50 90 THR A C 1
ATOM 703 O O . THR A 1 90 ? 7.073 -3.527 -18.068 1.00 84.50 90 THR A O 1
ATOM 706 N N . LEU A 1 91 ? 8.552 -2.736 -16.575 1.00 85.75 91 LEU A N 1
ATOM 707 C CA . LEU A 1 91 ? 9.503 -2.199 -17.546 1.00 85.75 91 LEU A CA 1
ATOM 708 C C . LEU A 1 91 ? 10.767 -3.046 -17.542 1.00 85.75 91 LEU A C 1
ATOM 710 O O . LEU A 1 91 ? 11.275 -3.421 -16.481 1.00 85.75 91 LEU A O 1
ATOM 714 N N . ARG A 1 92 ? 11.287 -3.348 -18.728 1.00 84.25 92 ARG A N 1
ATOM 715 C CA . ARG A 1 92 ? 12.532 -4.092 -18.894 1.00 84.25 92 ARG A CA 1
ATOM 716 C C . ARG A 1 92 ? 13.666 -3.120 -19.162 1.00 84.25 92 ARG A C 1
ATOM 718 O O . ARG A 1 92 ? 13.493 -2.044 -19.719 1.00 84.25 92 ARG A O 1
ATOM 725 N N . ARG A 1 93 ? 14.883 -3.529 -18.822 1.00 78.56 93 ARG A N 1
ATOM 726 C CA . ARG A 1 93 ? 16.094 -2.761 -19.132 1.00 78.56 93 ARG A CA 1
ATOM 727 C C . ARG A 1 93 ? 16.294 -2.545 -20.640 1.00 78.56 93 ARG A C 1
ATOM 729 O O . ARG A 1 93 ? 16.955 -1.588 -21.028 1.00 78.56 93 ARG A O 1
ATOM 736 N N . THR A 1 94 ? 15.716 -3.411 -21.472 1.00 77.81 94 THR A N 1
ATOM 737 C CA . THR A 1 94 ? 15.686 -3.274 -22.938 1.00 77.81 94 THR A CA 1
ATOM 738 C C . THR A 1 94 ? 14.916 -2.048 -23.413 1.00 77.81 94 THR A C 1
ATOM 740 O O . THR A 1 94 ? 15.185 -1.572 -24.507 1.00 77.81 94 THR A O 1
ATOM 743 N N . ASP A 1 95 ? 14.029 -1.503 -22.582 1.00 74.81 95 ASP A N 1
ATOM 744 C CA . ASP A 1 95 ? 13.216 -0.325 -22.898 1.00 74.81 95 ASP A CA 1
ATOM 745 C C . ASP A 1 95 ? 13.982 0.987 -22.611 1.00 74.81 95 ASP A C 1
ATOM 747 O O . ASP A 1 95 ? 13.398 2.063 -22.531 1.00 74.81 95 ASP A O 1
ATOM 751 N N . SER A 1 96 ? 15.306 0.885 -22.411 1.00 78.81 96 SER A N 1
ATOM 752 C CA . SER A 1 96 ? 16.233 1.971 -22.069 1.00 78.81 96 SER A CA 1
ATOM 753 C C . SER A 1 96 ? 15.764 2.890 -20.925 1.00 78.81 96 SER A C 1
ATOM 755 O O . SER A 1 96 ? 15.841 4.114 -21.063 1.00 78.81 96 SER A O 1
ATOM 757 N N . PRO A 1 97 ? 15.318 2.349 -19.772 1.00 80.06 97 PRO A N 1
ATOM 758 C CA . PRO A 1 97 ? 14.865 3.187 -18.680 1.00 80.06 97 PRO A CA 1
ATOM 759 C C . PRO A 1 97 ? 16.020 3.894 -17.969 1.00 80.06 97 PRO A C 1
ATOM 761 O O . PRO A 1 97 ? 17.135 3.369 -17.881 1.00 80.06 97 PRO A O 1
ATOM 764 N N . ASP A 1 98 ? 15.748 5.072 -17.402 1.00 86.31 98 ASP A N 1
ATOM 765 C CA . ASP A 1 98 ? 16.716 5.774 -16.557 1.00 86.31 98 ASP A CA 1
ATOM 766 C C . ASP A 1 98 ? 16.979 4.953 -15.287 1.00 86.31 98 ASP A C 1
ATOM 768 O O . ASP A 1 98 ? 16.220 4.977 -14.313 1.00 86.31 98 ASP A O 1
ATOM 772 N N . LEU A 1 99 ? 18.099 4.229 -15.285 1.00 86.06 99 LEU A N 1
ATOM 773 C CA . LEU A 1 99 ? 18.501 3.350 -14.189 1.00 86.06 99 LEU A CA 1
ATOM 774 C C . LEU A 1 99 ? 18.584 4.089 -12.850 1.00 86.06 99 LEU A C 1
ATOM 776 O O . LEU A 1 99 ? 18.355 3.484 -11.801 1.00 86.06 99 LEU A O 1
ATOM 780 N N . ARG A 1 100 ? 18.908 5.388 -12.852 1.00 86.19 100 ARG A N 1
ATOM 781 C CA . ARG A 1 100 ? 18.992 6.178 -11.622 1.00 86.19 100 ARG A CA 1
ATOM 782 C C . ARG A 1 100 ? 17.604 6.405 -11.034 1.00 86.19 100 ARG A C 1
ATOM 784 O O . ARG A 1 100 ? 17.423 6.188 -9.835 1.00 86.19 100 ARG A O 1
ATOM 791 N N . ALA A 1 101 ? 16.638 6.787 -11.866 1.00 86.19 101 ALA A N 1
ATOM 792 C CA . ALA A 1 101 ? 15.251 6.978 -11.453 1.00 86.19 101 ALA A CA 1
ATOM 793 C C . ALA A 1 101 ? 14.609 5.654 -11.009 1.00 86.19 101 ALA A C 1
ATOM 795 O O . ALA A 1 101 ? 14.035 5.576 -9.924 1.00 86.19 101 ALA A O 1
ATOM 796 N N . MET A 1 102 ? 14.797 4.578 -11.774 1.00 86.88 102 MET A N 1
ATOM 797 C CA . MET A 1 102 ? 14.223 3.261 -11.472 1.00 86.88 102 MET A CA 1
ATOM 798 C C . MET A 1 102 ? 14.773 2.653 -10.176 1.00 86.88 102 MET A C 1
ATOM 800 O O . MET A 1 102 ? 14.025 2.103 -9.366 1.00 86.88 102 MET A O 1
ATOM 804 N N . ASN A 1 103 ? 16.076 2.806 -9.918 1.00 86.88 103 ASN A N 1
ATOM 805 C CA . ASN A 1 103 ? 16.669 2.405 -8.641 1.00 86.88 103 ASN A CA 1
ATOM 806 C C . ASN A 1 103 ? 16.186 3.285 -7.477 1.00 86.88 103 ASN A C 1
ATOM 808 O O . ASN A 1 103 ? 16.026 2.788 -6.361 1.00 86.88 103 ASN A O 1
ATOM 812 N N . GLY A 1 104 ? 15.921 4.572 -7.726 1.00 85.88 104 GLY A N 1
ATOM 813 C CA . GLY A 1 104 ? 15.273 5.472 -6.771 1.00 85.88 104 GLY A CA 1
ATOM 814 C C . GLY A 1 104 ? 13.868 4.997 -6.392 1.00 85.88 104 GLY A C 1
ATOM 815 O O . GLY A 1 104 ? 13.567 4.855 -5.205 1.00 85.88 104 GLY A O 1
ATOM 816 N N . LEU A 1 105 ? 13.047 4.643 -7.384 1.00 86.38 105 LEU A N 1
ATOM 817 C CA . LEU A 1 105 ? 11.712 4.067 -7.187 1.00 86.38 105 LEU A CA 1
ATOM 818 C C . LEU A 1 105 ? 11.758 2.747 -6.415 1.00 86.38 105 LEU A C 1
ATOM 820 O O . LEU A 1 105 ? 10.963 2.551 -5.492 1.00 86.38 105 LEU A O 1
ATOM 824 N N . ALA A 1 106 ? 12.717 1.876 -6.736 1.00 86.44 106 ALA A N 1
ATOM 825 C CA . ALA A 1 106 ? 12.889 0.608 -6.039 1.00 86.44 106 ALA A CA 1
ATOM 826 C C . ALA A 1 106 ? 13.258 0.797 -4.561 1.00 86.44 106 ALA A C 1
ATOM 828 O O . ALA A 1 106 ? 12.635 0.209 -3.678 1.00 86.44 106 ALA A O 1
ATOM 829 N N . ARG A 1 107 ? 14.208 1.694 -4.264 1.00 83.81 107 ARG A N 1
ATOM 830 C CA . ARG A 1 107 ? 14.592 2.034 -2.880 1.00 83.81 107 ARG A CA 1
ATOM 831 C C . ARG A 1 107 ? 13.449 2.654 -2.079 1.00 83.81 107 ARG A C 1
ATOM 833 O O . ARG A 1 107 ? 13.389 2.483 -0.867 1.00 83.81 107 ARG A O 1
ATOM 840 N N . LYS A 1 108 ? 12.547 3.368 -2.751 1.00 82.56 108 LYS A N 1
ATOM 841 C CA . LYS A 1 108 ? 11.362 3.998 -2.154 1.00 82.56 108 LYS A CA 1
ATOM 842 C C . LYS A 1 108 ? 10.165 3.047 -2.035 1.00 82.56 108 LYS A C 1
ATOM 844 O O . LYS A 1 108 ? 9.118 3.462 -1.546 1.00 82.56 108 LYS A O 1
ATOM 849 N N . GLY A 1 109 ? 10.302 1.792 -2.474 1.00 82.56 109 GLY A N 1
ATOM 850 C CA . GLY A 1 109 ? 9.241 0.784 -2.425 1.00 82.56 109 GLY A CA 1
ATOM 851 C C . GLY A 1 109 ? 8.114 0.997 -3.439 1.00 82.56 109 GLY A C 1
ATOM 852 O O . GLY A 1 109 ? 7.058 0.384 -3.300 1.00 82.56 109 GLY A O 1
ATOM 853 N N . MET A 1 110 ? 8.318 1.856 -4.445 1.00 84.19 110 MET A N 1
ATOM 854 C CA . MET A 1 110 ? 7.342 2.146 -5.509 1.00 84.19 110 MET A CA 1
ATOM 855 C C . MET A 1 110 ? 7.405 1.138 -6.661 1.00 84.19 110 MET A C 1
ATOM 857 O O . MET A 1 110 ? 6.434 0.955 -7.392 1.00 84.19 110 MET A O 1
ATOM 861 N N . ALA A 1 111 ? 8.548 0.475 -6.809 1.00 87.25 111 ALA A N 1
ATOM 862 C CA . ALA A 1 111 ? 8.757 -0.604 -7.758 1.00 87.25 111 ALA A CA 1
ATOM 863 C C . ALA A 1 111 ? 9.583 -1.719 -7.102 1.00 87.25 111 ALA A C 1
ATOM 865 O O . ALA A 1 111 ? 10.349 -1.472 -6.172 1.00 87.25 111 ALA A O 1
ATOM 866 N N . THR A 1 112 ? 9.451 -2.949 -7.575 1.00 85.25 112 THR A N 1
ATOM 867 C CA . THR A 1 112 ? 10.350 -4.057 -7.248 1.00 85.25 112 THR A CA 1
ATOM 868 C C . THR A 1 112 ? 11.318 -4.263 -8.401 1.00 85.25 112 THR A C 1
ATOM 870 O O . THR A 1 112 ? 10.902 -4.373 -9.549 1.00 85.25 112 THR A O 1
ATOM 873 N N . SER A 1 113 ? 12.617 -4.297 -8.100 1.00 84.06 113 SER A N 1
ATOM 874 C CA . SER A 1 113 ? 13.646 -4.671 -9.074 1.00 84.06 113 SER A CA 1
ATOM 875 C C . SER A 1 113 ? 13.798 -6.188 -9.067 1.00 84.06 113 SER A C 1
ATOM 877 O O . SER A 1 113 ? 14.145 -6.768 -8.037 1.00 84.06 113 SER A O 1
ATOM 879 N N . CYS A 1 114 ? 13.532 -6.826 -10.202 1.00 77.88 114 CYS A N 1
ATOM 880 C CA . CYS A 1 114 ? 13.810 -8.237 -10.426 1.00 77.88 114 CYS A CA 1
ATOM 881 C C . CYS A 1 114 ? 15.143 -8.337 -11.170 1.00 77.88 114 CYS A C 1
ATOM 883 O O . CYS A 1 114 ? 15.266 -7.867 -12.302 1.00 77.88 114 CYS A O 1
ATOM 885 N N . GLU A 1 115 ? 16.151 -8.899 -10.495 1.00 72.50 115 GLU A N 1
ATOM 886 C CA . GLU A 1 115 ? 17.471 -9.231 -11.062 1.00 72.50 115 GLU A CA 1
ATOM 887 C C . GLU A 1 115 ? 18.203 -8.060 -11.750 1.00 72.50 115 GLU A C 1
ATOM 889 O O . GLU A 1 115 ? 19.096 -8.270 -12.565 1.00 72.50 115 GLU A O 1
ATOM 894 N N . ALA A 1 116 ? 17.834 -6.808 -11.439 1.00 68.81 116 ALA A N 1
ATOM 895 C CA . ALA A 1 116 ? 18.321 -5.600 -12.119 1.00 68.81 116 ALA A CA 1
ATOM 896 C C . ALA A 1 116 ? 18.101 -5.584 -13.652 1.00 68.81 116 ALA A C 1
ATOM 898 O O . ALA A 1 116 ? 18.729 -4.803 -14.375 1.00 68.81 116 ALA A O 1
ATOM 899 N N . THR A 1 117 ? 17.201 -6.433 -14.152 1.00 79.88 117 THR A N 1
ATOM 900 C CA . THR A 1 117 ? 16.831 -6.550 -15.570 1.00 79.88 117 THR A CA 1
ATOM 901 C C . THR A 1 117 ? 15.421 -6.043 -15.837 1.00 79.88 117 THR A C 1
ATOM 903 O O . THR A 1 117 ? 15.110 -5.664 -16.968 1.00 79.88 117 THR A O 1
ATOM 906 N N . SER A 1 118 ? 14.573 -6.001 -14.810 1.00 85.25 118 SER A N 1
ATOM 907 C CA . SER A 1 118 ? 13.210 -5.496 -14.911 1.00 85.25 118 SER A CA 1
ATOM 908 C C . SER A 1 118 ? 12.739 -4.859 -13.609 1.00 85.25 118 SER A C 1
ATOM 910 O O . SER A 1 118 ? 13.220 -5.183 -12.522 1.00 85.25 118 SER A O 1
ATOM 912 N N . TRP A 1 119 ? 11.781 -3.947 -13.730 1.00 88.69 119 TRP A N 1
ATOM 913 C CA . TRP A 1 119 ? 11.119 -3.304 -12.606 1.00 88.69 119 TRP A CA 1
ATOM 914 C C . TRP A 1 119 ? 9.620 -3.472 -12.743 1.00 88.69 119 TRP A C 1
ATOM 916 O O . TRP A 1 119 ? 9.068 -3.166 -13.795 1.00 88.69 119 TRP A O 1
ATOM 926 N N . THR A 1 120 ? 8.970 -3.921 -11.678 1.00 88.38 120 THR A N 1
ATOM 927 C CA . THR A 1 120 ? 7.515 -4.097 -11.629 1.00 88.38 120 THR A CA 1
ATOM 928 C C . THR A 1 120 ? 6.917 -3.119 -10.635 1.00 88.38 120 THR A C 1
ATOM 930 O O . THR A 1 120 ? 7.496 -2.893 -9.571 1.00 88.38 120 THR A O 1
ATOM 933 N N . ILE A 1 121 ? 5.781 -2.504 -10.965 1.00 87.31 121 ILE A N 1
ATOM 934 C CA . ILE A 1 121 ? 5.158 -1.531 -10.064 1.00 87.31 121 ILE A CA 1
ATOM 935 C C . ILE A 1 121 ? 4.638 -2.248 -8.819 1.00 87.31 121 ILE A C 1
ATOM 937 O O . ILE A 1 121 ? 4.069 -3.337 -8.907 1.00 87.31 121 ILE A O 1
ATOM 941 N N . THR A 1 122 ? 4.819 -1.643 -7.648 1.00 84.94 122 THR A N 1
ATOM 942 C CA . THR A 1 122 ? 4.172 -2.131 -6.426 1.00 84.94 122 THR A CA 1
ATOM 943 C C . THR A 1 122 ? 2.781 -1.523 -6.286 1.00 84.94 122 THR A C 1
ATOM 945 O O . THR A 1 122 ? 2.472 -0.496 -6.893 1.00 84.94 122 THR A O 1
ATOM 948 N N . ASP A 1 123 ? 1.951 -2.091 -5.413 1.00 80.25 123 ASP A N 1
ATOM 949 C CA . ASP A 1 123 ? 0.654 -1.494 -5.066 1.00 80.25 123 ASP A CA 1
ATOM 950 C C . ASP A 1 123 ? 0.804 -0.056 -4.534 1.00 80.25 123 ASP A C 1
ATOM 952 O O . ASP A 1 123 ? -0.041 0.800 -4.788 1.00 80.25 123 ASP A O 1
ATOM 956 N N . LEU A 1 124 ? 1.916 0.231 -3.842 1.00 79.06 124 LEU A N 1
ATOM 957 C CA . LEU A 1 124 ? 2.255 1.570 -3.356 1.00 79.06 124 LEU A CA 1
ATOM 958 C C . LEU A 1 124 ? 2.559 2.533 -4.514 1.00 79.06 124 LEU A C 1
ATOM 960 O O . LEU A 1 124 ? 2.081 3.667 -4.509 1.00 79.06 124 LEU A O 1
ATOM 964 N N . GLY A 1 125 ? 3.325 2.078 -5.511 1.00 82.31 125 GLY A N 1
ATOM 965 C CA . GLY A 1 125 ? 3.604 2.840 -6.728 1.00 82.31 125 GLY A CA 1
ATOM 966 C C . GLY A 1 125 ? 2.341 3.128 -7.533 1.00 82.31 125 GLY A C 1
ATOM 967 O O . GLY A 1 125 ? 2.126 4.262 -7.957 1.00 82.31 125 GLY A O 1
ATOM 968 N N . LEU A 1 126 ? 1.458 2.134 -7.659 1.00 81.31 126 LEU A N 1
ATOM 969 C CA . LEU A 1 126 ? 0.182 2.269 -8.359 1.00 81.31 126 LEU A CA 1
ATOM 970 C C . LEU A 1 126 ? -0.721 3.320 -7.694 1.00 81.31 126 LEU A C 1
ATOM 972 O O . LEU A 1 126 ? -1.288 4.172 -8.373 1.00 81.31 126 LEU A O 1
ATOM 976 N N . GLN A 1 127 ? -0.802 3.310 -6.363 1.00 76.19 127 GLN A N 1
ATOM 977 C CA . GLN A 1 127 ? -1.548 4.324 -5.610 1.00 76.19 127 GLN A CA 1
ATOM 978 C C . GLN A 1 127 ? -0.916 5.715 -5.691 1.00 76.19 127 GLN A C 1
ATOM 980 O O . GLN A 1 127 ? -1.600 6.736 -5.640 1.00 76.19 127 GLN A O 1
ATOM 985 N N . ARG A 1 128 ? 0.411 5.792 -5.818 1.00 77.69 128 ARG A N 1
ATOM 986 C CA . ARG A 1 128 ? 1.075 7.074 -6.038 1.00 77.69 128 ARG A CA 1
ATOM 987 C C . ARG A 1 128 ? 0.726 7.634 -7.416 1.00 77.69 128 ARG A C 1
ATOM 989 O O . ARG A 1 128 ? 0.456 8.831 -7.495 1.00 77.69 128 ARG A O 1
ATOM 996 N N . CYS A 1 129 ? 0.642 6.798 -8.453 1.00 76.94 129 CYS A N 1
ATOM 997 C CA . CYS A 1 129 ? 0.176 7.209 -9.781 1.00 76.94 129 CYS A CA 1
ATOM 998 C C . CYS A 1 129 ? -1.237 7.797 -9.754 1.00 76.94 129 CYS A C 1
ATOM 1000 O O . CYS A 1 129 ? -1.457 8.829 -10.378 1.00 76.94 129 CYS A O 1
ATOM 1002 N N . THR A 1 130 ? -2.160 7.221 -8.976 1.00 67.88 130 THR A N 1
ATOM 1003 C CA . THR A 1 130 ? -3.528 7.757 -8.837 1.00 67.88 130 THR A CA 1
ATOM 1004 C C . THR A 1 130 ? -3.607 9.083 -8.076 1.00 67.88 130 THR A C 1
ATOM 1006 O O . THR A 1 130 ? -4.658 9.698 -8.071 1.00 6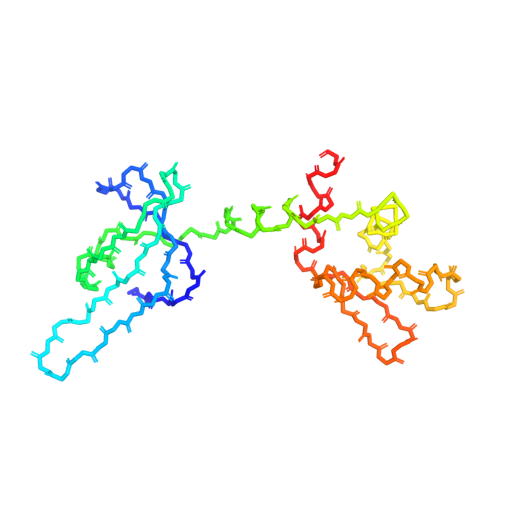7.88 130 THR A O 1
ATOM 1009 N N . SER A 1 131 ? -2.527 9.517 -7.411 1.00 60.28 131 SER A N 1
ATOM 1010 C CA . SER A 1 131 ? -2.430 10.848 -6.782 1.00 60.28 131 SER A CA 1
ATOM 1011 C C . SER A 1 131 ? -1.703 11.890 -7.641 1.00 60.28 131 SER A C 1
ATOM 1013 O O . SER A 1 131 ? -1.650 13.061 -7.271 1.00 60.28 131 SER A O 1
ATOM 1015 N N . ILE A 1 132 ? -1.031 11.447 -8.712 1.00 60.06 132 ILE A N 1
ATOM 1016 C CA . ILE A 1 132 ? -0.270 12.312 -9.626 1.00 60.06 132 ILE A CA 1
ATOM 1017 C C . ILE A 1 132 ? -1.195 12.903 -10.705 1.00 60.06 132 ILE A C 1
ATOM 1019 O O . ILE A 1 132 ? -0.889 13.982 -11.209 1.00 60.06 132 ILE A O 1
ATOM 1023 N N . TYR A 1 133 ? -2.307 12.224 -11.008 1.00 48.38 133 TYR A N 1
ATOM 1024 C CA . TYR A 1 133 ? -3.386 12.669 -11.895 1.00 48.38 133 TYR A CA 1
ATOM 1025 C C . TYR A 1 133 ? -4.677 12.929 -11.124 1.00 48.38 133 TYR A C 1
ATOM 1027 O O . TYR A 1 133 ? -4.936 12.170 -10.164 1.00 48.38 133 TYR A O 1
#

Radius of gyration: 19.0 Å; chains: 1; bounding box: 39×29×55 Å

Foldseek 3Di:
DDDDAQFWWDFPVHRFIKHFHDWDDDVPDFIKTWIQGPVVRDIDIDRPVVCVVGTDGDPDDPLLVLLQPDDADPLLLVVLLVLLVDVQSKDFVVVVRDLVSQVVCCVSVQWPQDVVGMIHGDPSSNSNNVVVD

Organism: NCBI:txid863372